Protein AF-Q3KTK9-F1 (afdb_monomer_lite)

InterPro domains:
  IPR028131 Tubulinyl-Tyr carboxypeptidase [PF14822] (1-92)
  IPR028131 Tubulinyl-Tyr carboxypeptidase [PTHR15750] (1-92)

Foldseek 3Di:
DVVVPDDDAFVVFQVVVCVVCVVVPQKDWDKDKDWDADPNDIDIGIWIWIQGNVVCFIWIAGDDPDPQQGGGDRPHNDPVSRVVSNVVVNVVPD

pLDDT: mean 96.86, std 4.64, range [60.25, 98.88]

Radius of gyration: 13.8 Å; chains: 1; bounding box: 37×19×36 Å

Secondary structure (DSSP, 8-state):
-TTT-----HHHHHHHHHHHTTT-TTEEEEEEEEEEEETTEEEEEEEEEEEETTT--EEEE---SSGGGS-EEEEESSHHHHHHHHHHHHHTT-

Structure (mmCIF, N/CA/C/O backbone):
data_AF-Q3KTK9-F1
#
_entry.id   AF-Q3KTK9-F1
#
loop_
_atom_site.group_PDB
_atom_site.id
_atom_site.type_symbol
_atom_site.label_atom_id
_atom_site.label_alt_id
_atom_site.label_comp_id
_atom_site.label_asym_id
_atom_site.label_entity_id
_atom_site.label_seq_id
_atom_site.pdbx_PDB_ins_code
_atom_site.Cartn_x
_atom_site.Cartn_y
_atom_site.Cartn_z
_atom_site.occupancy
_atom_site.B_iso_or_equiv
_atom_site.auth_seq_id
_atom_site.auth_comp_id
_atom_site.auth_asym_id
_atom_site.auth_atom_id
_atom_site.pdbx_PDB_model_num
ATOM 1 N N . MET A 1 1 ? -15.951 -4.047 -9.610 1.00 86.19 1 MET A N 1
ATOM 2 C CA . MET A 1 1 ? -14.880 -4.849 -8.972 1.00 86.19 1 MET A CA 1
ATOM 3 C C . MET A 1 1 ? -15.460 -6.015 -8.179 1.00 86.19 1 MET A C 1
ATOM 5 O O . MET A 1 1 ? -15.246 -7.136 -8.599 1.00 86.19 1 MET A O 1
ATOM 9 N N . MET A 1 2 ? -16.251 -5.791 -7.120 1.00 92.50 2 MET A N 1
ATOM 10 C CA . MET A 1 2 ? -16.746 -6.896 -6.272 1.00 92.50 2 MET A CA 1
ATOM 11 C C . MET A 1 2 ? -17.740 -7.849 -6.955 1.00 92.50 2 MET A C 1
ATOM 13 O O . MET A 1 2 ? -17.605 -9.053 -6.811 1.00 92.50 2 MET A O 1
ATOM 17 N N . GLN A 1 3 ? -18.708 -7.335 -7.720 1.00 96.25 3 GLN A N 1
ATOM 18 C CA . GLN A 1 3 ? -19.708 -8.186 -8.388 1.00 96.25 3 GLN A CA 1
ATOM 19 C C . GLN A 1 3 ? -19.135 -8.965 -9.579 1.00 96.25 3 GLN A C 1
ATOM 21 O O . GLN A 1 3 ? -19.457 -10.128 -9.768 1.00 96.25 3 GLN A O 1
ATOM 26 N N . ALA A 1 4 ? -18.278 -8.321 -10.376 1.00 96.00 4 ALA A N 1
ATOM 27 C CA . ALA A 1 4 ? -17.679 -8.942 -11.558 1.00 96.00 4 ALA A CA 1
ATOM 28 C C . ALA A 1 4 ? -16.535 -9.918 -11.221 1.00 96.00 4 ALA A C 1
ATOM 30 O O . ALA A 1 4 ? -16.215 -10.763 -12.046 1.00 96.00 4 ALA A O 1
ATOM 31 N N . ALA A 1 5 ? -15.908 -9.782 -10.042 1.00 96.12 5 ALA A N 1
ATOM 32 C CA . ALA A 1 5 ? -14.855 -10.669 -9.526 1.00 96.12 5 ALA A CA 1
ATOM 33 C C . ALA A 1 5 ? -13.691 -10.957 -10.502 1.00 96.12 5 ALA A C 1
ATOM 35 O O . ALA A 1 5 ? -13.088 -12.028 -10.478 1.00 96.12 5 ALA A O 1
ATOM 36 N N . LEU A 1 6 ? -13.360 -9.989 -11.359 1.00 98.12 6 LEU A N 1
ATOM 37 C CA . LEU A 1 6 ? -12.261 -10.110 -12.315 1.00 98.12 6 LEU A CA 1
ATOM 38 C C . LEU A 1 6 ? -10.908 -9.778 -11.662 1.00 98.12 6 LEU A C 1
ATOM 40 O O . LEU A 1 6 ? -10.875 -9.017 -10.689 1.00 98.12 6 LEU A O 1
ATOM 44 N N . PRO A 1 7 ? -9.788 -10.292 -12.208 1.00 98.00 7 PRO A N 1
ATOM 45 C CA . PRO A 1 7 ? -8.451 -9.906 -11.775 1.00 98.00 7 PRO A CA 1
ATOM 46 C C . PRO A 1 7 ? -8.242 -8.389 -11.820 1.00 98.00 7 PRO A C 1
ATOM 48 O O . PRO A 1 7 ? -8.709 -7.706 -12.730 1.00 98.00 7 PRO A O 1
ATOM 51 N N . ILE A 1 8 ? -7.505 -7.876 -10.838 1.00 98.12 8 ILE A N 1
ATOM 52 C CA . ILE A 1 8 ? -7.219 -6.449 -10.665 1.00 98.12 8 ILE A CA 1
ATOM 53 C C . ILE A 1 8 ? -5.709 -6.203 -10.562 1.00 98.12 8 ILE A C 1
ATOM 55 O O . ILE A 1 8 ? -4.938 -7.137 -10.339 1.00 98.12 8 ILE A O 1
ATOM 59 N N . LYS A 1 9 ? -5.270 -4.946 -10.699 1.00 98.19 9 LYS A N 1
ATOM 60 C CA . LYS A 1 9 ? -3.878 -4.527 -10.474 1.00 98.19 9 LYS A CA 1
ATOM 61 C C . LYS A 1 9 ? -3.797 -3.511 -9.326 1.00 98.19 9 LYS A C 1
ATOM 63 O O . LYS A 1 9 ? -4.729 -3.346 -8.540 1.00 98.19 9 LYS A O 1
ATOM 68 N N . CYS A 1 10 ? -2.629 -2.892 -9.157 1.00 98.06 10 CYS A N 1
ATOM 69 C CA . CYS A 1 10 ? -2.297 -2.046 -8.008 1.00 98.06 10 CYS A CA 1
ATOM 70 C C . CYS A 1 10 ? -3.234 -0.841 -7.823 1.00 98.06 10 CYS A C 1
ATOM 72 O O . CYS A 1 10 ? -3.593 -0.518 -6.688 1.00 98.06 10 CYS A O 1
ATOM 74 N N . LEU A 1 11 ? -3.667 -0.199 -8.912 1.00 98.38 11 LEU A N 1
ATOM 75 C CA . LEU A 1 11 ? -4.572 0.945 -8.828 1.00 98.38 11 LEU A CA 1
ATOM 76 C C . LEU A 1 11 ? -5.979 0.503 -8.416 1.00 98.38 11 LEU A C 1
ATOM 78 O O . LEU A 1 11 ? -6.536 1.041 -7.463 1.00 98.38 11 LEU A O 1
ATOM 82 N N . GLU A 1 12 ? -6.535 -0.510 -9.077 1.00 98.62 12 GLU A N 1
ATOM 83 C CA . GLU A 1 12 ? -7.857 -1.038 -8.745 1.00 98.62 12 GLU A CA 1
ATOM 84 C C . GLU A 1 12 ? -7.901 -1.587 -7.314 1.00 98.62 12 GLU A C 1
ATOM 86 O O . GLU A 1 12 ? -8.863 -1.336 -6.592 1.00 98.62 12 GLU A O 1
ATOM 91 N N . ALA A 1 13 ? -6.837 -2.261 -6.864 1.00 98.44 13 ALA A N 1
ATOM 92 C CA . ALA A 1 13 ? -6.708 -2.731 -5.487 1.00 98.44 13 ALA A CA 1
ATOM 93 C C . ALA A 1 13 ? -6.682 -1.576 -4.476 1.00 98.44 13 ALA A C 1
ATOM 95 O O . ALA A 1 13 ? -7.294 -1.681 -3.415 1.00 98.44 13 ALA A O 1
ATOM 96 N N . THR A 1 14 ? -6.030 -0.459 -4.810 1.00 98.44 14 THR A N 1
ATOM 97 C CA . THR A 1 14 ? -6.023 0.750 -3.973 1.00 98.44 14 THR A CA 1
ATOM 98 C C . THR A 1 14 ? -7.436 1.331 -3.837 1.00 98.44 14 THR A C 1
ATOM 100 O O . THR A 1 14 ? -7.876 1.615 -2.723 1.00 98.44 14 THR A O 1
ATOM 103 N N . ILE A 1 15 ? -8.186 1.440 -4.940 1.00 98.50 15 ILE A N 1
ATOM 104 C CA . ILE A 1 15 ? -9.579 1.925 -4.925 1.00 98.50 15 ILE A CA 1
ATOM 105 C C . ILE A 1 15 ? -10.502 0.967 -4.160 1.00 98.50 15 ILE A C 1
ATOM 107 O O . ILE A 1 15 ? -11.303 1.403 -3.331 1.00 98.50 15 ILE A O 1
ATOM 111 N N . LEU A 1 16 ? -10.369 -0.341 -4.387 1.00 98.50 16 LEU A N 1
ATOM 112 C CA . LEU A 1 16 ? -11.145 -1.351 -3.675 1.00 98.50 16 LEU A CA 1
ATOM 113 C C . LEU A 1 16 ? -10.856 -1.322 -2.167 1.00 98.50 16 LEU A C 1
ATOM 115 O O . LEU A 1 16 ? -11.787 -1.381 -1.369 1.00 98.50 16 LEU A O 1
ATOM 119 N N . ALA A 1 17 ? -9.593 -1.170 -1.763 1.00 98.31 17 ALA A N 1
ATOM 120 C CA . ALA A 1 17 ? -9.213 -1.063 -0.358 1.00 98.31 17 ALA A CA 1
ATOM 121 C C . ALA A 1 17 ? -9.816 0.179 0.320 1.00 98.31 17 ALA A C 1
ATOM 123 O O . ALA A 1 17 ? -10.261 0.085 1.465 1.00 98.31 17 ALA A O 1
ATOM 124 N N . ILE A 1 18 ? -9.902 1.322 -0.374 1.00 98.50 18 ILE A N 1
ATOM 125 C CA . ILE A 1 18 ? -10.605 2.514 0.136 1.00 98.50 18 ILE A CA 1
ATOM 126 C C . ILE A 1 18 ? -12.075 2.182 0.411 1.00 98.50 18 ILE A C 1
ATOM 128 O O . ILE A 1 18 ? -12.575 2.463 1.500 1.00 98.50 18 ILE A O 1
ATOM 132 N N . PHE A 1 19 ? -12.752 1.548 -0.550 1.00 98.31 19 PHE A N 1
ATOM 133 C CA . PHE A 1 19 ? -14.156 1.162 -0.415 1.00 98.31 19 PHE A CA 1
ATOM 134 C C . PHE A 1 19 ? -14.385 0.174 0.740 1.00 98.31 19 PHE A C 1
ATOM 136 O O . PHE A 1 19 ? -15.319 0.345 1.523 1.00 98.31 19 PHE A O 1
ATOM 143 N N . LEU A 1 20 ? -13.517 -0.832 0.878 1.00 98.25 20 LEU A N 1
ATOM 144 C CA . LEU A 1 20 ? -13.616 -1.865 1.915 1.00 98.25 20 LEU A 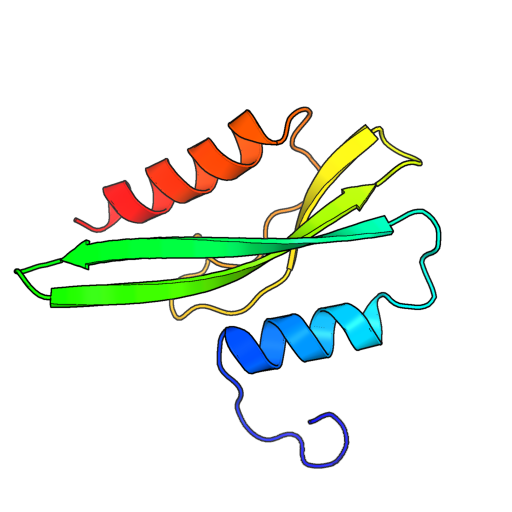CA 1
ATOM 145 C C . LEU A 1 20 ? -13.271 -1.357 3.323 1.00 98.25 20 LEU A C 1
ATOM 147 O O . LEU A 1 20 ? -13.708 -1.949 4.307 1.00 98.25 20 LEU A O 1
ATOM 151 N N . THR A 1 21 ? -12.511 -0.264 3.430 1.00 98.19 21 THR A N 1
ATOM 152 C CA . THR A 1 21 ? -12.104 0.339 4.713 1.00 98.19 21 THR A CA 1
ATOM 153 C C . THR A 1 21 ? -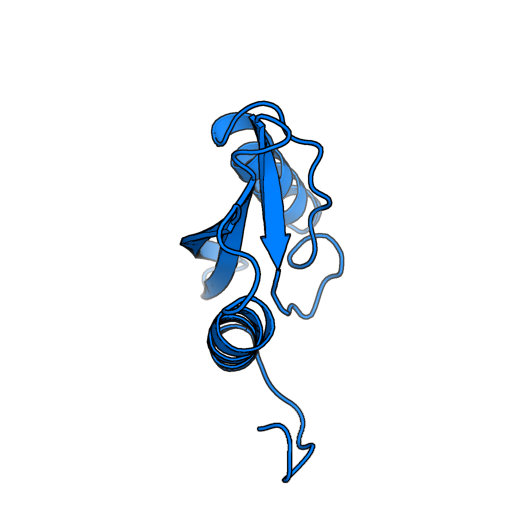12.890 1.603 5.076 1.00 98.19 21 THR A C 1
ATOM 155 O O . THR A 1 21 ? -12.500 2.361 5.968 1.00 98.19 21 THR A O 1
ATOM 158 N N . GLN A 1 22 ? -13.999 1.882 4.383 1.00 97.44 22 GLN A N 1
ATOM 159 C CA . GLN A 1 22 ? -14.760 3.116 4.590 1.00 97.44 22 GLN A CA 1
ATOM 160 C C . GLN A 1 22 ? -15.432 3.199 5.973 1.00 97.44 22 GLN A C 1
ATOM 162 O O . GLN A 1 22 ? -15.579 4.295 6.513 1.00 97.44 22 GLN A O 1
ATOM 167 N N . GLY A 1 23 ? -15.816 2.057 6.558 1.00 97.81 23 GLY A N 1
ATOM 168 C CA . GLY A 1 23 ? -16.512 1.990 7.849 1.00 97.81 23 GLY A CA 1
ATOM 169 C C . GLY A 1 23 ? -15.588 2.170 9.058 1.00 97.81 23 GLY A C 1
ATOM 170 O O . GLY A 1 23 ? -16.033 2.512 10.153 1.00 97.81 23 GLY A O 1
ATOM 171 N N . GLN A 1 24 ? -14.285 1.979 8.866 1.00 97.75 24 GLN A N 1
ATOM 172 C CA . GLN A 1 24 ? -13.263 2.024 9.901 1.00 97.75 24 GLN A CA 1
ATOM 173 C C . GLN A 1 24 ? -12.799 3.470 10.094 1.00 97.75 24 GLN A C 1
ATOM 175 O O . GLN A 1 24 ? -11.760 3.889 9.591 1.00 97.75 24 GLN A O 1
ATOM 180 N N . LYS A 1 25 ? -13.582 4.251 10.847 1.00 96.88 25 LYS A N 1
ATOM 181 C CA . LYS A 1 25 ? -13.347 5.693 11.075 1.00 96.88 25 LYS A CA 1
ATOM 182 C C . LYS A 1 25 ? -11.986 6.025 11.706 1.00 96.88 25 LYS A C 1
ATOM 184 O O . LYS A 1 25 ? -11.499 7.138 11.548 1.00 96.88 25 LYS A O 1
ATOM 189 N N . TYR A 1 26 ? -11.374 5.069 12.405 1.00 97.38 26 TYR A N 1
ATOM 190 C CA . TYR A 1 26 ? -10.041 5.201 13.004 1.00 97.38 26 TYR A CA 1
ATOM 191 C C . TYR A 1 26 ? -8.897 5.011 11.992 1.00 97.38 26 TYR A C 1
ATOM 193 O O . TYR A 1 26 ? -7.739 5.247 12.329 1.00 97.38 26 TYR A O 1
ATOM 201 N N . PHE A 1 27 ? -9.188 4.612 10.750 1.00 98.44 27 PHE A N 1
ATOM 202 C CA . PHE A 1 27 ? -8.200 4.538 9.679 1.00 98.44 27 PHE A CA 1
ATOM 203 C C . PHE A 1 27 ? -8.158 5.830 8.866 1.00 98.44 27 PHE A C 1
ATOM 205 O O . PHE A 1 27 ? -9.097 6.189 8.154 1.00 98.44 27 PHE A O 1
ATOM 212 N N . LYS A 1 28 ? -7.004 6.499 8.900 1.00 98.38 28 LYS A N 1
ATOM 213 C CA . LYS A 1 28 ? -6.627 7.492 7.894 1.00 98.38 28 LYS A CA 1
ATOM 214 C C . LYS A 1 28 ? -5.989 6.752 6.724 1.00 98.38 28 LYS A C 1
ATOM 216 O O . LYS A 1 28 ? -5.082 5.946 6.924 1.00 98.38 28 LYS A O 1
ATOM 221 N N . ARG A 1 29 ? -6.470 7.019 5.512 1.00 98.62 29 ARG A N 1
ATOM 222 C CA . ARG A 1 29 ? -6.016 6.357 4.281 1.00 98.62 29 ARG A CA 1
ATOM 223 C C . ARG A 1 29 ? -5.377 7.392 3.368 1.00 98.62 29 ARG A C 1
ATOM 225 O O . ARG A 1 29 ? -5.931 8.480 3.222 1.00 98.62 29 ARG A O 1
ATOM 232 N N . PHE A 1 30 ? -4.243 7.059 2.771 1.00 98.56 30 PHE A N 1
ATOM 233 C CA . PHE A 1 30 ? -3.510 7.927 1.852 1.00 98.56 30 PHE A CA 1
ATOM 234 C C . PHE A 1 30 ? -2.796 7.074 0.804 1.00 98.56 30 PHE A C 1
ATOM 236 O O . PHE A 1 30 ? -2.368 5.959 1.084 1.00 98.56 30 PHE A O 1
ATOM 243 N N . THR A 1 31 ? -2.683 7.567 -0.423 1.00 98.44 31 THR A N 1
ATOM 244 C CA . THR A 1 31 ? -1.988 6.840 -1.491 1.00 98.44 31 THR A CA 1
ATOM 245 C C . THR A 1 31 ? -0.478 6.979 -1.335 1.00 98.44 31 THR A C 1
ATOM 247 O O . THR A 1 31 ? 0.011 8.085 -1.107 1.00 98.44 31 THR A O 1
ATOM 250 N N . ILE A 1 32 ? 0.258 5.883 -1.511 1.00 98.50 32 ILE A N 1
ATOM 251 C CA . ILE A 1 32 ? 1.721 5.887 -1.608 1.00 98.50 32 ILE A CA 1
ATOM 252 C C . ILE A 1 32 ? 2.086 5.379 -2.999 1.00 98.50 32 ILE A C 1
ATOM 254 O O . ILE A 1 32 ? 1.764 4.242 -3.346 1.00 98.50 32 ILE A O 1
ATOM 258 N N . SER A 1 33 ? 2.742 6.228 -3.786 1.00 98.31 33 SER A N 1
ATOM 259 C CA . SER A 1 33 ? 3.166 5.916 -5.151 1.00 98.31 33 SER A CA 1
ATOM 260 C C . SER A 1 33 ? 4.680 5.773 -5.208 1.00 98.31 33 SER A C 1
ATOM 262 O O . SER A 1 33 ? 5.405 6.663 -4.768 1.00 98.31 33 SER A O 1
ATOM 264 N N . PHE A 1 34 ? 5.147 4.678 -5.795 1.00 98.06 34 PHE A N 1
ATOM 265 C CA . PHE A 1 34 ? 6.556 4.388 -6.017 1.00 98.06 34 PHE A CA 1
ATOM 266 C C . PHE A 1 34 ? 6.879 4.484 -7.507 1.00 98.06 34 PHE A C 1
ATOM 268 O O . PHE A 1 34 ? 6.125 3.999 -8.359 1.00 98.06 34 PHE A O 1
ATOM 275 N N . VAL A 1 35 ? 8.018 5.101 -7.807 1.00 97.44 35 VAL A N 1
ATOM 276 C CA . VAL A 1 35 ? 8.639 5.098 -9.131 1.00 97.44 35 VAL A CA 1
ATOM 277 C C . VAL A 1 35 ? 9.995 4.430 -8.969 1.00 97.44 35 VAL A C 1
ATOM 279 O O . VAL A 1 35 ? 10.806 4.889 -8.171 1.00 97.44 35 VAL A O 1
ATOM 282 N N . SER A 1 36 ? 10.216 3.335 -9.689 1.00 95.44 36 SER A N 1
ATOM 283 C CA . SER A 1 36 ? 11.469 2.580 -9.658 1.00 95.44 36 SER A CA 1
ATOM 284 C C . SER A 1 36 ? 12.010 2.404 -11.071 1.00 95.44 36 SER A C 1
ATOM 286 O O . SER A 1 36 ? 11.244 2.402 -12.034 1.00 95.44 36 SER A O 1
ATOM 288 N N . GLU A 1 37 ? 13.314 2.198 -11.195 1.00 95.12 37 GLU A N 1
ATOM 289 C CA . GLU A 1 37 ? 13.969 1.880 -12.462 1.00 95.12 37 GLU A CA 1
ATOM 290 C C . GLU A 1 37 ? 14.576 0.479 -12.378 1.00 95.12 37 GLU A C 1
ATOM 292 O O . GLU A 1 37 ? 15.191 0.146 -11.376 1.00 95.12 37 G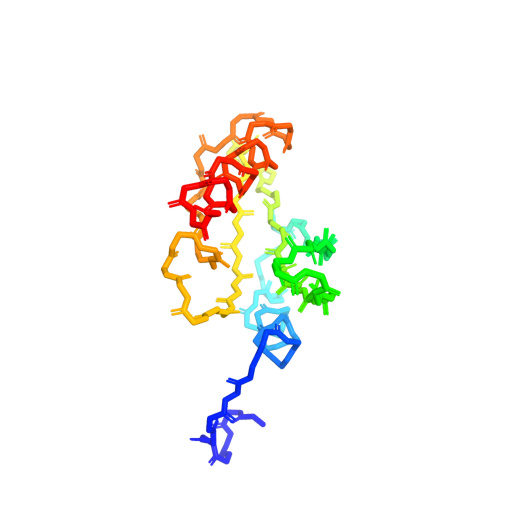LU A O 1
ATOM 297 N N . PHE A 1 38 ? 14.401 -0.357 -13.399 1.00 93.31 38 PHE A N 1
ATOM 298 C CA . PHE A 1 38 ? 15.058 -1.662 -13.482 1.00 93.31 38 PHE A CA 1
ATOM 299 C C . PHE A 1 38 ? 15.417 -1.962 -14.937 1.00 93.31 38 PHE A C 1
ATOM 301 O O . PHE A 1 38 ? 14.553 -1.886 -15.813 1.00 93.31 38 PHE A O 1
ATOM 308 N N . ASN A 1 39 ? 16.688 -2.278 -15.204 1.00 93.19 39 ASN A N 1
ATOM 309 C CA . ASN A 1 39 ? 17.229 -2.470 -16.556 1.00 93.19 39 ASN A CA 1
ATOM 310 C C . ASN A 1 39 ? 16.835 -1.340 -17.529 1.00 93.19 39 ASN A C 1
ATOM 312 O O . ASN A 1 39 ? 16.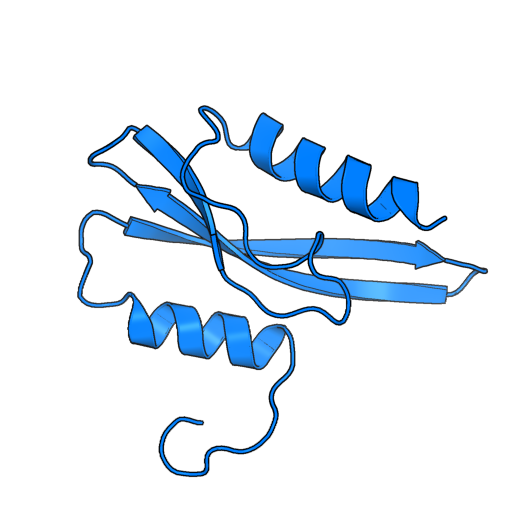316 -1.606 -18.613 1.00 93.19 39 ASN A O 1
ATOM 316 N N . GLY A 1 40 ? 16.998 -0.080 -17.107 1.00 94.38 40 GLY A N 1
ATOM 317 C CA . GLY A 1 40 ? 16.670 1.108 -17.906 1.00 94.38 40 GLY A CA 1
ATOM 318 C C . GLY A 1 40 ? 15.172 1.361 -18.127 1.00 94.38 40 GLY A C 1
ATOM 319 O O . GLY A 1 40 ? 14.807 2.288 -18.844 1.00 94.38 40 GLY A O 1
ATOM 320 N N . ASN A 1 41 ? 14.287 0.554 -17.532 1.00 96.31 41 ASN A N 1
ATOM 321 C CA . ASN A 1 41 ? 12.839 0.714 -17.644 1.00 96.31 41 ASN A CA 1
ATOM 322 C C . ASN A 1 41 ? 12.249 1.312 -16.366 1.00 96.31 41 ASN A C 1
ATOM 324 O O . ASN A 1 41 ? 12.554 0.862 -15.263 1.00 96.31 41 ASN A O 1
ATOM 328 N N . ILE A 1 42 ? 11.340 2.278 -16.521 1.00 96.81 42 ILE A N 1
ATOM 329 C CA . ILE A 1 42 ? 10.622 2.905 -15.406 1.00 96.81 42 ILE A CA 1
ATOM 330 C C . ILE A 1 42 ? 9.354 2.110 -15.090 1.00 96.81 42 ILE A C 1
ATOM 332 O O . ILE A 1 42 ? 8.504 1.882 -15.952 1.00 96.81 42 ILE A O 1
ATOM 336 N N . PHE A 1 43 ? 9.178 1.764 -13.819 1.00 96.75 43 PHE A N 1
ATOM 337 C CA . PHE A 1 43 ? 7.996 1.095 -13.295 1.00 96.75 43 PHE A CA 1
ATOM 338 C C . PHE A 1 43 ? 7.284 1.987 -12.282 1.00 96.75 43 PHE A C 1
ATOM 340 O O . PHE A 1 43 ? 7.905 2.708 -11.502 1.00 96.75 43 PHE A O 1
ATOM 347 N N . ARG A 1 44 ? 5.951 1.927 -12.293 1.00 97.81 44 ARG A N 1
ATOM 348 C CA . ARG A 1 44 ? 5.088 2.667 -11.370 1.00 97.81 44 ARG A CA 1
ATOM 349 C C . ARG A 1 44 ? 4.235 1.694 -10.583 1.00 97.81 44 ARG A C 1
ATOM 351 O O . ARG A 1 44 ? 3.654 0.764 -11.146 1.00 97.81 44 ARG A O 1
ATOM 358 N N . HIS A 1 45 ? 4.145 1.921 -9.285 1.00 98.38 45 HIS A N 1
ATOM 359 C CA . HIS A 1 45 ? 3.360 1.095 -8.381 1.00 98.38 45 HIS A CA 1
ATOM 360 C C . HIS A 1 45 ? 2.695 1.969 -7.324 1.00 98.38 45 HIS A C 1
ATOM 362 O O . HIS A 1 45 ? 3.207 3.030 -6.982 1.00 98.38 45 HIS A O 1
ATOM 368 N N . VAL A 1 46 ? 1.522 1.553 -6.856 1.00 98.69 46 VAL A N 1
ATOM 369 C CA . VAL A 1 46 ? 0.733 2.304 -5.882 1.00 98.69 46 VAL A CA 1
ATOM 370 C C . VAL A 1 46 ? 0.117 1.348 -4.873 1.00 98.69 46 VAL A C 1
ATOM 372 O O . VAL A 1 46 ? -0.312 0.245 -5.225 1.00 98.69 46 VAL A O 1
ATOM 375 N N . VAL A 1 47 ? 0.087 1.787 -3.622 1.00 98.81 47 VAL A N 1
ATOM 376 C CA . VAL A 1 47 ? -0.578 1.119 -2.502 1.00 98.81 47 VAL A CA 1
ATOM 377 C C . VAL A 1 47 ? -1.373 2.137 -1.691 1.00 98.81 47 VAL A C 1
ATOM 379 O O . VAL A 1 47 ? -1.129 3.346 -1.750 1.00 98.81 47 VAL A O 1
ATOM 382 N N . LEU A 1 48 ? -2.305 1.642 -0.885 1.00 98.81 48 LEU A N 1
ATOM 383 C CA . LEU A 1 48 ? -3.018 2.423 0.110 1.00 98.81 48 LEU A CA 1
ATOM 384 C C . LEU A 1 48 ? -2.281 2.348 1.450 1.00 98.81 48 LEU A C 1
ATOM 386 O O . LEU A 1 48 ? -2.352 1.340 2.152 1.00 98.81 48 LEU A O 1
ATOM 390 N N . GLY A 1 49 ? -1.594 3.423 1.821 1.00 98.75 49 GLY A N 1
ATOM 391 C CA . GLY A 1 49 ? -1.081 3.619 3.170 1.00 98.75 49 GLY A CA 1
ATOM 392 C C . GLY A 1 49 ? -2.222 3.803 4.169 1.00 98.75 49 GLY A C 1
ATOM 393 O O . GLY A 1 49 ? -3.192 4.518 3.904 1.00 98.75 49 GLY A O 1
ATOM 394 N N . ILE A 1 50 ? -2.098 3.151 5.323 1.00 98.75 50 ILE A N 1
ATOM 395 C CA . ILE A 1 50 ? -3.048 3.228 6.432 1.00 98.75 50 ILE A CA 1
ATOM 396 C C . ILE A 1 50 ? -2.313 3.734 7.668 1.00 98.75 50 ILE A C 1
ATOM 398 O O . ILE A 1 50 ? -1.274 3.194 8.038 1.00 98.75 50 ILE A O 1
ATOM 402 N N . TYR A 1 51 ? -2.889 4.732 8.330 1.00 98.75 51 TYR A N 1
ATOM 403 C CA . TYR A 1 51 ? -2.559 5.102 9.702 1.00 98.75 51 TYR A CA 1
ATOM 404 C C . TYR A 1 51 ? -3.766 4.828 10.596 1.00 98.75 51 TYR A C 1
ATOM 406 O O . TYR A 1 51 ? -4.866 5.311 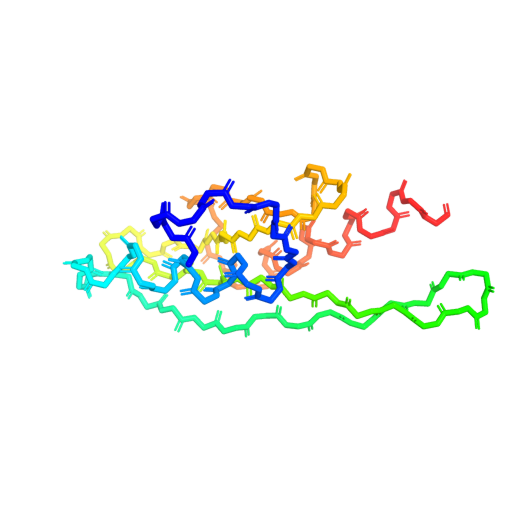10.319 1.00 98.75 51 TYR A O 1
ATOM 414 N N . SER A 1 52 ? -3.564 4.067 11.668 1.00 98.38 52 SER A N 1
ATOM 415 C CA . SER A 1 52 ? -4.607 3.766 12.645 1.00 98.38 52 SER A CA 1
ATOM 416 C C . SER A 1 52 ? -4.502 4.702 13.842 1.00 98.38 52 SER A C 1
ATOM 418 O O . SER A 1 52 ? -3.548 4.619 14.609 1.00 98.38 52 SER A O 1
ATOM 420 N N . SER A 1 53 ? -5.496 5.567 14.050 1.00 97.44 53 SER A N 1
ATOM 421 C CA . SER A 1 53 ? -5.512 6.482 15.197 1.00 97.44 53 SER A CA 1
ATOM 422 C C . SER A 1 53 ? -5.718 5.772 16.537 1.00 97.44 53 SER A C 1
ATOM 424 O O . SER A 1 53 ? -5.425 6.360 17.569 1.00 97.44 53 SER A O 1
ATOM 426 N N . SER A 1 54 ? -6.223 4.532 16.542 1.00 96.75 54 SER A N 1
ATOM 427 C CA . SER A 1 54 ? -6.414 3.750 17.771 1.00 96.75 54 SER A CA 1
ATOM 428 C C . SER A 1 54 ? -5.124 3.110 18.285 1.00 96.75 54 SER A C 1
ATOM 430 O O . SER A 1 54 ? -4.969 2.960 19.490 1.00 96.75 54 SER A O 1
ATOM 432 N N . SER A 1 55 ? -4.198 2.742 17.394 1.00 97.31 55 SER A N 1
ATOM 433 C CA . SER A 1 55 ? -2.910 2.134 17.762 1.00 97.31 55 SER A CA 1
ATOM 434 C C . SER A 1 55 ? -1.711 3.060 17.556 1.00 97.31 55 SER A C 1
ATOM 436 O O . SER A 1 55 ? -0.635 2.780 18.069 1.00 97.31 55 SER A O 1
ATOM 438 N N . GLY A 1 56 ? -1.864 4.142 16.789 1.00 98.12 56 GLY A N 1
ATOM 439 C CA . GLY A 1 56 ? -0.766 5.024 16.391 1.00 98.12 56 GLY A CA 1
ATOM 440 C C . GLY A 1 56 ? 0.177 4.417 15.344 1.00 98.12 56 GLY A C 1
ATOM 441 O O . GLY A 1 56 ? 1.233 4.986 15.086 1.00 98.12 56 GLY A O 1
ATOM 442 N N . LEU A 1 57 ? -0.185 3.279 14.740 1.00 98.75 57 LEU A N 1
ATOM 443 C CA . LEU A 1 57 ? 0.683 2.514 13.840 1.00 98.75 57 LEU A CA 1
ATOM 444 C C . LEU A 1 57 ? 0.305 2.695 12.366 1.00 98.75 57 LEU A C 1
ATOM 446 O O . LEU A 1 57 ? -0.856 2.919 12.009 1.00 98.75 57 LEU A O 1
ATOM 450 N N . PHE A 1 58 ? 1.310 2.531 11.512 1.00 98.88 58 PHE A N 1
ATOM 451 C CA . PHE A 1 58 ? 1.224 2.551 10.060 1.00 98.88 58 PHE A CA 1
ATOM 452 C C . PHE A 1 58 ? 1.256 1.135 9.475 1.00 98.88 58 PHE A C 1
ATOM 454 O O . PHE A 1 58 ? 1.855 0.214 10.039 1.00 98.88 58 PHE A O 1
ATOM 461 N N . GLY A 1 59 ? 0.618 0.980 8.319 1.00 98.75 59 GLY A N 1
ATOM 462 C CA . GLY A 1 59 ? 0.571 -0.234 7.507 1.00 98.75 59 GLY A CA 1
ATOM 463 C C . GLY A 1 59 ? 0.147 0.100 6.077 1.00 98.75 59 GLY A C 1
ATOM 464 O O . GLY A 1 59 ? 0.046 1.273 5.711 1.00 98.75 59 GLY A O 1
ATOM 465 N N . ALA A 1 60 ? -0.106 -0.916 5.255 1.00 98.81 60 ALA A N 1
ATOM 466 C CA . ALA A 1 60 ? -0.540 -0.713 3.877 1.00 98.81 60 ALA A CA 1
ATOM 467 C C . ALA A 1 60 ? -1.400 -1.865 3.347 1.00 98.81 60 ALA A C 1
ATOM 469 O O . ALA A 1 60 ? -1.197 -3.031 3.692 1.00 98.81 60 ALA A O 1
ATOM 470 N N . LEU A 1 61 ? -2.328 -1.513 2.462 1.00 98.75 61 LEU A N 1
ATOM 471 C CA . LEU A 1 61 ? -3.131 -2.422 1.652 1.00 98.75 61 LEU A CA 1
ATOM 472 C C . LEU A 1 61 ? -2.811 -2.171 0.179 1.00 98.75 61 LEU A C 1
ATOM 474 O O . LEU A 1 61 ? -2.647 -1.031 -0.242 1.00 98.75 61 LEU A O 1
ATOM 478 N N . GLY A 1 62 ? -2.756 -3.216 -0.631 1.00 97.81 62 GLY A N 1
ATOM 479 C CA . GLY A 1 62 ? -2.499 -3.067 -2.055 1.00 97.81 62 GLY A CA 1
ATOM 480 C C . GLY A 1 62 ? -2.316 -4.412 -2.725 1.00 97.81 62 GLY A C 1
ATOM 481 O O . GLY A 1 62 ? -2.451 -5.455 -2.089 1.00 97.81 62 GLY A O 1
ATOM 482 N N . LEU A 1 63 ? -1.989 -4.371 -4.012 1.00 98.19 63 LEU A N 1
ATOM 483 C CA . LEU A 1 63 ? -1.675 -5.557 -4.792 1.00 98.19 63 LEU A CA 1
ATOM 484 C C . LEU A 1 63 ? -0.393 -5.324 -5.585 1.00 98.19 63 LEU A C 1
ATOM 486 O O . LEU A 1 63 ? -0.149 -4.238 -6.120 1.00 98.19 63 LEU A O 1
ATOM 490 N N . SER A 1 64 ? 0.429 -6.359 -5.654 1.00 97.75 64 SER A N 1
ATOM 491 C CA . SER A 1 64 ? 1.664 -6.384 -6.420 1.00 97.75 64 SER A CA 1
ATOM 492 C C . SER A 1 64 ? 1.911 -7.803 -6.904 1.00 97.75 64 SER A C 1
ATOM 494 O O . SER A 1 64 ? 1.384 -8.763 -6.353 1.00 97.75 64 SER A O 1
ATOM 496 N N . ARG A 1 65 ? 2.762 -7.934 -7.920 1.00 95.88 65 ARG A N 1
ATOM 497 C CA . ARG A 1 65 ? 3.295 -9.234 -8.346 1.00 95.88 65 ARG A CA 1
ATOM 498 C C . ARG A 1 65 ? 4.234 -9.843 -7.296 1.00 95.88 65 ARG A C 1
ATOM 500 O O . ARG A 1 65 ? 4.605 -11.000 -7.424 1.00 95.88 65 ARG A O 1
ATOM 507 N N . ARG A 1 66 ? 4.657 -9.054 -6.301 1.00 95.75 66 ARG A N 1
ATOM 508 C CA . ARG A 1 66 ? 5.576 -9.460 -5.235 1.00 95.75 66 ARG A CA 1
ATOM 509 C C . ARG A 1 66 ? 4.949 -9.231 -3.876 1.00 95.75 66 ARG A C 1
ATOM 511 O O . ARG A 1 66 ? 4.503 -8.121 -3.590 1.00 95.75 66 ARG A O 1
ATOM 518 N N . GLU A 1 67 ? 4.991 -10.247 -3.023 1.00 95.50 67 GLU A N 1
ATOM 519 C CA . GLU A 1 67 ? 4.362 -10.199 -1.701 1.00 95.50 67 GLU A CA 1
ATOM 520 C C . GLU A 1 67 ? 4.933 -9.091 -0.813 1.00 95.50 67 GLU A C 1
ATOM 522 O O . GLU A 1 67 ? 4.196 -8.383 -0.127 1.00 95.50 67 GLU A O 1
ATOM 527 N N . ASN A 1 68 ? 6.245 -8.856 -0.898 1.00 96.56 68 ASN A N 1
ATOM 528 C CA . ASN A 1 68 ? 6.924 -7.820 -0.128 1.00 96.56 68 ASN A CA 1
ATOM 529 C C . ASN A 1 68 ? 6.678 -6.385 -0.640 1.00 96.56 68 ASN A C 1
ATOM 531 O O . ASN A 1 68 ? 7.133 -5.439 -0.000 1.00 96.56 68 ASN A O 1
ATOM 535 N N . LEU A 1 69 ? 5.929 -6.207 -1.733 1.00 98.00 69 LEU A N 1
ATOM 536 C CA . LEU A 1 69 ? 5.551 -4.911 -2.304 1.00 98.00 69 LEU A CA 1
ATOM 537 C C . LEU A 1 69 ? 4.029 -4.683 -2.263 1.00 98.00 69 LEU A C 1
ATOM 539 O O . LEU A 1 69 ? 3.504 -3.972 -3.108 1.00 98.00 69 LEU A O 1
ATOM 543 N N . MET A 1 70 ? 3.287 -5.296 -1.337 1.00 97.69 70 MET A N 1
ATOM 544 C CA . MET A 1 70 ? 1.833 -5.090 -1.230 1.00 97.69 70 MET A CA 1
ATOM 545 C C . MET A 1 70 ? 1.336 -4.899 0.206 1.00 97.69 70 MET A C 1
ATOM 547 O O . MET A 1 70 ? 1.303 -3.782 0.707 1.00 97.69 70 MET A O 1
ATOM 551 N N . TYR A 1 71 ? 0.908 -5.963 0.880 1.00 98.56 71 TYR A N 1
ATOM 552 C CA . TYR A 1 71 ? 0.410 -5.883 2.242 1.00 98.56 71 TYR A CA 1
ATOM 553 C C . TYR A 1 71 ? 1.544 -5.569 3.218 1.00 98.56 71 TYR A C 1
ATOM 555 O O . TYR A 1 71 ? 2.604 -6.198 3.196 1.00 98.56 71 TYR A O 1
ATOM 563 N N . LYS A 1 72 ? 1.293 -4.614 4.114 1.00 98.44 72 LYS A N 1
ATOM 564 C CA . LYS A 1 72 ? 2.150 -4.333 5.265 1.00 98.44 72 LYS A CA 1
ATOM 565 C C . LYS A 1 72 ? 1.268 -4.296 6.514 1.00 98.44 72 LYS A C 1
ATOM 567 O O . LYS A 1 72 ? 0.342 -3.481 6.557 1.00 98.44 72 LYS A O 1
ATOM 572 N N . PRO A 1 73 ? 1.525 -5.142 7.528 1.00 98.25 73 PRO A N 1
ATOM 573 C CA . PRO A 1 73 ? 0.720 -5.142 8.745 1.00 98.25 73 PRO A CA 1
ATOM 574 C C . PRO A 1 73 ? 0.835 -3.801 9.481 1.00 98.25 73 PRO A C 1
ATOM 576 O O . PRO A 1 73 ? 1.836 -3.097 9.345 1.00 98.25 73 PRO A O 1
ATOM 579 N N . LEU A 1 74 ? -0.180 -3.467 10.285 1.00 98.12 74 LEU A N 1
ATOM 580 C CA . LEU A 1 74 ? -0.216 -2.275 11.144 1.00 98.12 74 LEU A CA 1
ATOM 581 C C . LEU A 1 74 ? 0.771 -2.407 12.316 1.00 98.12 74 LEU A C 1
ATOM 583 O O . LEU A 1 74 ? 0.366 -2.631 13.452 1.00 98.12 74 LEU A O 1
ATOM 587 N N . LYS A 1 75 ? 2.070 -2.309 12.029 1.00 98.44 75 LYS A N 1
ATOM 588 C CA . LYS A 1 75 ? 3.151 -2.485 13.015 1.00 98.44 75 LYS A CA 1
ATOM 589 C C . LYS A 1 75 ? 4.224 -1.402 12.977 1.00 98.44 75 LYS A C 1
ATOM 591 O O . LYS A 1 75 ? 5.126 -1.418 13.805 1.00 98.44 75 LYS A O 1
ATOM 596 N N . PHE A 1 76 ? 4.174 -0.498 12.002 1.00 98.69 76 PHE A N 1
ATOM 597 C CA . PHE A 1 76 ? 5.233 0.486 11.803 1.00 98.69 76 PHE A CA 1
ATOM 598 C C . PHE A 1 76 ? 4.944 1.723 12.662 1.00 98.69 76 PHE A C 1
ATOM 600 O O . PHE A 1 76 ? 3.898 2.340 12.471 1.00 98.69 76 PHE A O 1
ATOM 607 N N . PRO A 1 77 ? 5.825 2.115 13.597 1.00 98.31 77 PRO A N 1
ATOM 608 C CA . PRO A 1 77 ? 5.558 3.249 14.483 1.00 98.31 77 PRO A CA 1
ATOM 609 C C . PRO A 1 77 ? 5.726 4.609 13.787 1.00 98.31 77 PRO A C 1
ATOM 611 O O . PRO A 1 77 ? 5.312 5.632 14.320 1.00 98.31 77 PRO A O 1
ATOM 614 N N . SER A 1 78 ? 6.300 4.638 12.581 1.00 98.44 78 SER A N 1
ATOM 615 C CA . SER A 1 78 ? 6.420 5.845 11.764 1.00 98.44 78 SER A CA 1
ATOM 616 C C . SER A 1 78 ? 6.194 5.550 10.281 1.00 98.44 78 SER A C 1
ATOM 618 O O . SER A 1 78 ? 6.442 4.441 9.796 1.00 98.44 78 SER A O 1
ATOM 620 N N . LEU A 1 79 ? 5.776 6.579 9.537 1.00 98.56 79 LEU A N 1
ATOM 621 C CA . LEU A 1 79 ? 5.668 6.515 8.079 1.00 98.56 79 LEU A CA 1
ATOM 622 C C . LEU A 1 79 ? 7.027 6.225 7.421 1.00 98.56 79 LEU A C 1
ATOM 624 O O . LEU A 1 79 ? 7.087 5.466 6.458 1.00 98.56 79 LEU A O 1
ATOM 628 N N . SER A 1 80 ? 8.116 6.785 7.957 1.00 98.56 80 SER A N 1
ATOM 629 C CA . SER A 1 80 ? 9.468 6.557 7.436 1.00 98.56 80 SER A CA 1
ATOM 630 C C . SER A 1 80 ? 9.866 5.082 7.487 1.00 98.56 80 SER A C 1
ATOM 632 O O . SER A 1 80 ? 10.386 4.567 6.505 1.00 98.56 80 SER A O 1
ATOM 634 N N . LEU A 1 81 ? 9.557 4.372 8.578 1.00 98.69 81 LEU A N 1
ATOM 635 C CA . LEU A 1 81 ? 9.854 2.942 8.698 1.00 98.69 81 LEU A CA 1
ATOM 636 C C . LEU A 1 81 ? 9.012 2.091 7.741 1.00 98.69 81 LEU A C 1
ATOM 638 O O . LEU A 1 81 ? 9.516 1.114 7.191 1.00 98.69 81 LEU A O 1
ATOM 642 N N . LEU A 1 82 ? 7.752 2.472 7.501 1.00 98.75 82 LEU A N 1
ATOM 643 C CA . LEU A 1 82 ? 6.927 1.828 6.477 1.00 98.75 82 LEU A CA 1
ATOM 644 C C . LEU A 1 82 ? 7.531 2.018 5.076 1.00 98.75 82 LEU A C 1
ATOM 646 O O . LEU A 1 82 ? 7.651 1.046 4.334 1.00 98.75 82 LEU A O 1
ATOM 650 N N . ILE A 1 83 ? 7.919 3.248 4.717 1.00 98.50 83 ILE A N 1
ATOM 651 C CA . ILE A 1 83 ? 8.520 3.557 3.409 1.00 98.50 83 ILE A CA 1
ATOM 652 C C . ILE A 1 83 ? 9.859 2.833 3.246 1.00 98.50 83 ILE A C 1
ATOM 654 O O . ILE A 1 83 ? 10.067 2.187 2.222 1.00 98.50 83 ILE A O 1
ATOM 658 N N . ASN A 1 84 ? 10.729 2.856 4.258 1.00 98.31 84 ASN A N 1
ATOM 659 C CA . ASN A 1 84 ? 12.010 2.148 4.224 1.00 98.31 84 ASN A CA 1
ATOM 660 C C . ASN A 1 84 ? 11.818 0.646 3.989 1.00 98.31 84 ASN A C 1
ATOM 662 O O . ASN A 1 84 ? 12.532 0.058 3.185 1.00 98.31 84 ASN A O 1
ATOM 666 N N . ASN A 1 85 ? 10.788 0.038 4.583 1.00 98.44 85 ASN A N 1
ATOM 667 C CA . ASN A 1 85 ? 10.489 -1.370 4.344 1.00 98.44 85 ASN A CA 1
ATOM 668 C C . ASN A 1 85 ? 10.026 -1.675 2.902 1.00 98.44 85 ASN A C 1
ATOM 670 O O . ASN A 1 85 ? 10.200 -2.797 2.427 1.00 98.44 85 ASN A O 1
ATOM 674 N N . TYR A 1 86 ? 9.433 -0.709 2.192 1.00 98.25 86 TYR A N 1
ATOM 675 C CA . TYR A 1 86 ? 9.211 -0.825 0.745 1.00 98.25 86 TYR A CA 1
ATOM 676 C C . TYR A 1 86 ? 10.504 -0.633 -0.045 1.00 98.25 86 TYR A C 1
ATOM 678 O O . TYR A 1 86 ? 10.739 -1.385 -0.985 1.00 98.25 86 TYR A O 1
ATOM 686 N N . MET A 1 87 ? 11.344 0.332 0.335 1.00 97.25 87 MET A N 1
ATOM 687 C CA . MET A 1 87 ? 12.630 0.578 -0.327 1.00 97.25 87 MET A CA 1
ATOM 688 C C . MET A 1 87 ? 13.533 -0.657 -0.264 1.00 97.25 87 MET A C 1
ATOM 690 O O . MET A 1 87 ? 14.008 -1.114 -1.298 1.00 97.25 87 MET A O 1
ATOM 694 N N . GLU A 1 88 ? 13.687 -1.267 0.913 1.00 97.44 88 GLU A N 1
ATOM 695 C CA . GLU A 1 88 ? 14.403 -2.539 1.089 1.00 97.44 88 GLU A CA 1
ATOM 696 C C . GLU A 1 88 ? 13.827 -3.643 0.193 1.00 97.44 88 GLU A C 1
ATOM 698 O O . GLU A 1 88 ? 14.570 -4.381 -0.455 1.00 97.44 88 GLU A O 1
ATOM 703 N N . ALA A 1 89 ? 12.495 -3.730 0.099 1.00 97.00 89 ALA A N 1
ATOM 704 C CA . ALA A 1 89 ? 11.835 -4.692 -0.772 1.00 97.00 89 ALA A CA 1
ATOM 705 C C . ALA A 1 89 ? 12.136 -4.431 -2.256 1.00 97.00 89 ALA A C 1
ATOM 707 O O . ALA A 1 89 ? 12.401 -5.388 -2.976 1.00 97.00 89 ALA A O 1
ATOM 708 N N . TYR A 1 90 ? 12.149 -3.181 -2.724 1.00 95.81 90 TYR A N 1
ATOM 709 C CA . TYR A 1 90 ? 12.575 -2.856 -4.089 1.00 95.81 90 TYR A CA 1
ATOM 710 C C . TYR A 1 90 ? 14.042 -3.227 -4.333 1.00 95.81 90 TYR A C 1
ATOM 712 O O . TYR A 1 90 ? 14.336 -3.881 -5.330 1.00 95.81 90 TYR A O 1
ATOM 720 N N . HIS A 1 91 ? 14.939 -2.886 -3.405 1.00 93.69 91 HIS A N 1
ATOM 721 C CA . HIS A 1 91 ? 16.370 -3.184 -3.507 1.00 93.69 91 HIS A CA 1
ATOM 722 C C . HIS A 1 91 ? 16.690 -4.680 -3.487 1.00 93.69 91 HIS A C 1
ATOM 724 O O . HIS A 1 91 ? 17.618 -5.096 -4.170 1.00 93.69 91 HIS A O 1
ATOM 730 N N . SER A 1 92 ? 15.899 -5.501 -2.787 1.00 92.06 92 SER A N 1
ATOM 731 C CA . SER A 1 92 ? 16.077 -6.966 -2.760 1.00 92.06 92 SER A CA 1
ATOM 732 C C . SER A 1 92 ? 15.885 -7.652 -4.116 1.00 92.06 92 SER A C 1
ATOM 734 O O . SER A 1 92 ? 16.092 -8.856 -4.242 1.00 92.06 92 SER A O 1
ATOM 736 N N . HIS A 1 93 ? 15.456 -6.890 -5.119 1.00 78.94 93 HIS A N 1
ATOM 737 C CA . HIS A 1 93 ? 15.073 -7.390 -6.422 1.00 78.94 93 HIS A CA 1
ATOM 738 C C . HIS A 1 93 ? 15.707 -6.640 -7.599 1.00 78.94 93 HIS A C 1
ATOM 740 O O . HIS A 1 93 ? 15.221 -6.776 -8.730 1.00 78.94 93 HIS A O 1
ATOM 746 N N . HIS A 1 94 ? 16.715 -5.823 -7.307 1.00 60.25 94 HIS A N 1
ATOM 747 C CA . HIS A 1 94 ? 17.625 -5.280 -8.305 1.00 60.25 94 HIS A CA 1
ATOM 748 C C . HIS A 1 94 ? 18.666 -6.317 -8.721 1.00 60.25 94 HIS A C 1
ATOM 750 O O . HIS A 1 94 ? 19.004 -7.185 -7.886 1.00 60.25 94 HIS A O 1
#

Organism: Schistosoma japonicum (NCBI:txid6182)

Sequence (94 aa):
MMQAALPIKCLEATILAIFLTQGQKYFKRFTISFVSEFNGNIFRHVVLGIYSSSSGLFGALGLSRRENLMYKPLKFPSLSLLINNYMEA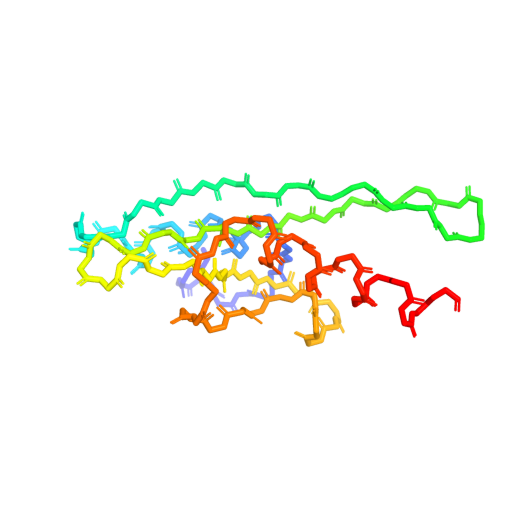YHSHH